Protein AF-A0A0P0RDB1-F1 (afdb_monomer_lite)

Organism: NCBI:txid1323664

Structure (mmCIF, N/CA/C/O backbone):
data_AF-A0A0P0RDB1-F1
#
_entry.id   AF-A0A0P0RDB1-F1
#
loop_
_atom_site.group_PDB
_atom_site.id
_atom_site.type_symbol
_atom_site.label_atom_id
_atom_site.label_alt_id
_atom_site.label_comp_id
_atom_site.label_asym_id
_atom_site.label_entity_id
_atom_site.label_seq_id
_atom_site.pdbx_PDB_ins_code
_atom_site.Cartn_x
_atom_site.Cartn_y
_atom_site.Cartn_z
_atom_site.occupancy
_atom_site.B_iso_or_equiv
_atom_site.auth_seq_id
_atom_site.auth_comp_id
_atom_site.auth_asym_id
_atom_site.auth_atom_id
_atom_site.pdbx_PDB_model_num
ATOM 1 N N . MET A 1 1 ? -30.418 12.100 4.564 1.00 50.94 1 MET A N 1
ATOM 2 C CA . MET A 1 1 ? -29.381 11.128 4.146 1.00 50.94 1 MET A CA 1
ATOM 3 C C . MET A 1 1 ? -28.093 11.911 3.895 1.00 50.94 1 MET A C 1
ATOM 5 O O . MET A 1 1 ? -28.030 12.647 2.919 1.00 50.94 1 MET A O 1
ATOM 9 N N . ASN A 1 2 ? -27.157 11.883 4.853 1.00 52.47 2 ASN A N 1
ATOM 10 C CA . ASN A 1 2 ? -25.992 12.783 4.924 1.00 52.47 2 ASN A CA 1
ATOM 11 C C . ASN A 1 2 ? -25.011 12.594 3.753 1.00 52.47 2 ASN A C 1
ATOM 13 O O . ASN A 1 2 ? -24.801 11.473 3.293 1.00 52.47 2 ASN A O 1
ATOM 17 N N . ALA A 1 3 ? -24.362 13.681 3.317 1.00 59.12 3 ALA A N 1
ATOM 18 C CA . ALA A 1 3 ? -23.328 13.672 2.273 1.00 59.12 3 ALA A CA 1
ATOM 19 C C . ALA A 1 3 ? -22.168 12.703 2.582 1.00 59.12 3 ALA A C 1
ATOM 21 O O . ALA A 1 3 ? -21.625 12.080 1.674 1.00 59.12 3 ALA A O 1
ATOM 22 N N . PHE A 1 4 ? -21.862 12.509 3.868 1.00 56.88 4 PHE A N 1
ATOM 23 C CA . PHE A 1 4 ? -20.885 11.533 4.353 1.00 56.88 4 PHE A CA 1
ATOM 24 C C . PHE A 1 4 ? -21.237 10.092 3.946 1.00 56.88 4 PHE A C 1
ATOM 26 O O . PHE A 1 4 ? -20.426 9.423 3.310 1.00 56.88 4 PHE A O 1
ATOM 33 N N . VAL A 1 5 ? -22.484 9.669 4.190 1.00 61.28 5 VAL A N 1
ATOM 34 C CA . VAL A 1 5 ? -22.992 8.324 3.854 1.00 61.28 5 VAL A CA 1
ATOM 35 C C . VAL A 1 5 ? -22.976 8.083 2.341 1.00 61.28 5 VAL A C 1
ATOM 37 O O . VAL A 1 5 ? -22.659 6.989 1.886 1.00 61.28 5 VAL A O 1
ATOM 40 N N . ARG A 1 6 ? -23.261 9.118 1.537 1.00 63.38 6 ARG A N 1
ATOM 41 C CA . ARG A 1 6 ? -23.146 9.033 0.070 1.00 63.38 6 ARG A CA 1
ATOM 42 C C . ARG A 1 6 ? -21.693 8.864 -0.385 1.00 63.38 6 ARG A C 1
ATOM 44 O O . ARG A 1 6 ? -21.446 8.102 -1.312 1.00 63.38 6 ARG A O 1
ATOM 51 N N . SER A 1 7 ? -20.749 9.538 0.277 1.00 69.44 7 SER A N 1
ATOM 52 C CA . SER A 1 7 ? -19.320 9.435 -0.046 1.00 69.44 7 SER A CA 1
ATOM 53 C C . SER A 1 7 ? -18.716 8.081 0.340 1.00 69.44 7 SER A C 1
ATOM 55 O O . SER A 1 7 ? -17.845 7.575 -0.362 1.00 69.44 7 SER A O 1
ATOM 57 N N . GLU A 1 8 ? -19.182 7.470 1.431 1.00 69.31 8 GLU A N 1
ATOM 58 C CA . GLU A 1 8 ? -18.753 6.123 1.817 1.00 69.31 8 GLU A CA 1
ATOM 59 C C . GLU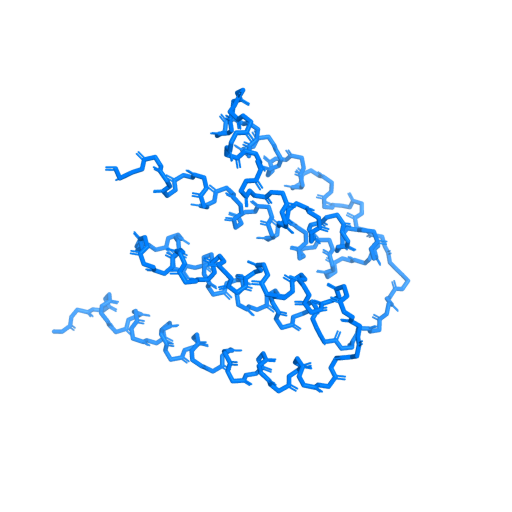 A 1 8 ? -19.333 5.066 0.880 1.00 69.31 8 GLU A C 1
ATOM 61 O O . GLU A 1 8 ? -18.600 4.170 0.469 1.00 69.31 8 GLU A O 1
ATOM 66 N N . GLY A 1 9 ? -20.592 5.226 0.454 1.00 73.38 9 GLY A N 1
ATOM 67 C CA . GLY A 1 9 ? -21.197 4.390 -0.585 1.00 73.38 9 GLY A CA 1
ATOM 68 C C . GLY A 1 9 ? -20.379 4.395 -1.880 1.00 73.38 9 GLY A C 1
ATOM 69 O O . GLY A 1 9 ? -19.954 3.339 -2.335 1.00 73.38 9 GLY A O 1
ATOM 70 N N . SER A 1 10 ? -20.026 5.575 -2.404 1.00 84.69 10 SER A N 1
ATOM 71 C CA . SER A 1 10 ? -19.213 5.664 -3.630 1.00 84.69 10 SER A CA 1
ATOM 72 C C . SER A 1 10 ? -17.812 5.065 -3.477 1.00 84.69 10 SER A C 1
ATOM 74 O O . SER A 1 10 ? -17.261 4.496 -4.416 1.00 84.69 10 SER A O 1
ATOM 76 N N . LYS A 1 11 ? -17.213 5.187 -2.287 1.00 87.31 11 LYS A N 1
ATOM 77 C CA . LYS A 1 11 ? -15.904 4.591 -1.992 1.00 87.31 11 LYS A CA 1
ATOM 78 C C . LYS A 1 11 ? -15.987 3.074 -1.857 1.00 87.31 11 LYS A C 1
ATOM 80 O O . LYS A 1 11 ? -15.029 2.382 -2.201 1.00 87.31 11 LYS A O 1
ATOM 85 N N . ARG A 1 12 ? -17.124 2.554 -1.388 1.00 89.50 12 ARG A N 1
ATOM 86 C CA . ARG A 1 12 ? -17.376 1.118 -1.346 1.00 89.50 12 ARG A CA 1
ATOM 87 C C . ARG A 1 12 ? -17.512 0.542 -2.751 1.00 89.50 12 ARG A C 1
ATOM 89 O O . ARG A 1 12 ? -16.814 -0.422 -3.052 1.00 89.50 12 ARG A O 1
ATOM 96 N N . ASP A 1 13 ? -18.310 1.181 -3.604 1.00 91.25 13 ASP A N 1
ATOM 97 C CA . ASP A 1 13 ? -18.459 0.787 -5.010 1.00 91.25 13 ASP A CA 1
ATOM 98 C C . ASP A 1 13 ? -17.091 0.761 -5.710 1.00 91.25 13 ASP A C 1
ATOM 100 O O . ASP A 1 13 ? -16.726 -0.218 -6.362 1.00 91.25 13 ASP A O 1
ATOM 104 N N . GLN A 1 14 ? -16.267 1.788 -5.470 1.00 93.75 14 GLN A N 1
ATOM 105 C CA . GLN A 1 14 ? -14.898 1.848 -5.978 1.00 93.75 14 GLN A CA 1
ATOM 106 C C . GLN A 1 14 ? -14.026 0.675 -5.490 1.00 93.75 14 GLN A C 1
ATOM 108 O O . GLN A 1 14 ? -13.250 0.118 -6.268 1.00 93.75 14 GLN A O 1
ATOM 113 N N . LEU A 1 15 ? -14.117 0.280 -4.216 1.00 93.19 15 LEU A N 1
ATOM 114 C CA . LEU A 1 15 ? -13.372 -0.876 -3.703 1.00 93.19 15 LEU A CA 1
ATOM 115 C C . LEU A 1 15 ? -13.825 -2.191 -4.337 1.00 93.19 15 LEU A C 1
ATOM 117 O O . LEU A 1 15 ? -12.981 -3.051 -4.608 1.00 93.19 15 LEU A O 1
ATOM 121 N N . ASP A 1 16 ? -15.123 -2.351 -4.580 1.00 94.12 16 ASP A N 1
ATOM 122 C CA . ASP A 1 16 ? -15.665 -3.547 -5.220 1.00 94.12 16 ASP A CA 1
ATOM 123 C C . ASP A 1 16 ? -15.203 -3.633 -6.690 1.00 94.12 16 ASP A C 1
ATOM 125 O O . ASP A 1 16 ? -14.746 -4.691 -7.140 1.00 94.12 16 ASP A O 1
ATOM 129 N N . GLU A 1 17 ? -15.171 -2.510 -7.413 1.00 95.75 17 GLU A N 1
ATOM 130 C CA . GLU A 1 17 ? -14.576 -2.428 -8.754 1.00 95.75 17 GLU A CA 1
ATOM 131 C C . GLU A 1 17 ? -13.081 -2.787 -8.756 1.00 95.75 17 GLU A C 1
ATOM 133 O O . GLU A 1 17 ? -12.623 -3.597 -9.576 1.00 95.75 17 GLU A O 1
ATOM 138 N N . LEU A 1 18 ? -12.310 -2.232 -7.814 1.00 95.56 18 LEU A N 1
ATOM 139 C CA . LEU A 1 18 ? -10.882 -2.523 -7.668 1.00 95.56 18 LEU A CA 1
ATOM 140 C C . LEU A 1 18 ? -10.640 -3.996 -7.307 1.00 95.56 18 LEU A C 1
ATOM 142 O O . LEU A 1 18 ? -9.689 -4.600 -7.806 1.00 95.56 18 LEU A O 1
ATOM 146 N N . ALA A 1 19 ? -11.510 -4.615 -6.504 1.00 95.69 19 ALA A N 1
ATOM 147 C CA . ALA A 1 19 ? -11.426 -6.039 -6.185 1.00 95.69 19 ALA A CA 1
ATOM 148 C C . ALA A 1 19 ? -11.617 -6.916 -7.436 1.00 95.69 19 ALA A C 1
ATOM 150 O O . ALA A 1 19 ? -10.855 -7.865 -7.656 1.00 95.69 19 ALA A O 1
ATOM 151 N N . VAL A 1 20 ? -12.581 -6.574 -8.297 1.00 96.62 20 VAL A N 1
ATOM 152 C CA . VAL A 1 20 ? -12.793 -7.265 -9.579 1.00 96.62 20 VAL A CA 1
ATOM 153 C C . VAL A 1 20 ? -11.595 -7.072 -10.514 1.00 96.62 20 VAL A C 1
ATOM 155 O O . VAL A 1 20 ? -11.144 -8.033 -11.150 1.00 96.62 20 VAL A O 1
ATOM 158 N N . ALA A 1 21 ? -11.053 -5.854 -10.597 1.00 95.50 21 ALA A N 1
ATOM 159 C CA . ALA A 1 21 ? -9.867 -5.559 -11.398 1.00 95.50 21 ALA A CA 1
ATOM 160 C C . ALA A 1 21 ? -8.637 -6.346 -10.910 1.00 95.50 21 ALA A C 1
ATOM 162 O O . ALA A 1 21 ? -7.951 -6.972 -11.724 1.00 95.50 21 ALA A O 1
ATOM 163 N N . TYR A 1 22 ? -8.418 -6.405 -9.593 1.00 95.94 22 TYR A N 1
ATOM 164 C CA . TYR A 1 22 ? -7.360 -7.203 -8.976 1.00 95.94 22 TYR A CA 1
ATOM 165 C C . TYR A 1 22 ? -7.486 -8.681 -9.343 1.00 95.94 22 TYR A C 1
ATOM 167 O O . TYR A 1 22 ? -6.542 -9.258 -9.874 1.00 95.94 22 TYR A O 1
ATOM 175 N N . ALA A 1 23 ? -8.667 -9.284 -9.177 1.00 95.88 23 ALA A N 1
ATOM 176 C CA . ALA A 1 23 ? -8.881 -10.695 -9.504 1.00 95.88 23 ALA A CA 1
ATOM 177 C C . ALA A 1 23 ? -8.630 -11.014 -10.993 1.00 95.88 23 ALA A C 1
ATOM 179 O O . ALA A 1 23 ? -8.215 -12.120 -11.355 1.00 95.88 23 ALA A O 1
ATOM 180 N N . ARG A 1 24 ? -8.877 -10.057 -11.897 1.00 94.81 24 ARG A N 1
ATOM 181 C CA . ARG A 1 24 ? -8.538 -10.197 -13.324 1.00 94.81 24 ARG A CA 1
ATOM 182 C C . ARG A 1 24 ? -7.028 -10.129 -13.558 1.00 94.81 24 ARG A C 1
ATOM 184 O O . ARG A 1 24 ? -6.519 -10.958 -14.310 1.00 94.81 24 ARG A O 1
ATOM 191 N N . ALA A 1 25 ? -6.330 -9.183 -12.930 1.00 93.19 25 ALA A N 1
ATOM 192 C CA . ALA A 1 25 ? -4.881 -9.035 -13.056 1.00 93.19 25 ALA A CA 1
ATOM 193 C C . ALA A 1 25 ? -4.127 -10.218 -12.419 1.00 93.19 25 ALA A C 1
ATOM 195 O O . ALA A 1 25 ? -3.287 -10.836 -13.069 1.00 93.19 25 ALA A O 1
ATOM 196 N N . TYR A 1 26 ? -4.520 -10.622 -11.209 1.00 95.19 26 TYR A N 1
ATOM 197 C CA . TYR A 1 26 ? -3.942 -11.738 -10.457 1.00 95.19 26 TYR A CA 1
ATOM 198 C C . TYR A 1 26 ? -3.942 -13.049 -11.248 1.00 95.19 26 TYR A C 1
ATOM 200 O O . TYR A 1 26 ? -2.925 -13.735 -11.329 1.00 95.19 26 TYR A O 1
ATOM 208 N N . ARG A 1 27 ? -5.065 -13.375 -11.908 1.00 94.88 27 ARG A N 1
ATOM 209 C CA . ARG A 1 27 ? -5.187 -14.587 -12.738 1.00 94.88 27 ARG A CA 1
ATOM 210 C C . ARG A 1 27 ? -4.205 -14.628 -13.911 1.00 94.88 27 ARG A C 1
ATOM 212 O O . ARG A 1 27 ? -3.871 -15.714 -14.369 1.00 94.88 27 ARG A O 1
ATOM 219 N N . ARG A 1 28 ? -3.763 -13.468 -14.404 1.00 93.44 28 ARG A N 1
ATOM 220 C CA . ARG A 1 28 ? -2.813 -13.344 -15.523 1.00 93.44 28 ARG A CA 1
ATOM 221 C C . ARG A 1 28 ? -1.364 -13.225 -15.058 1.00 93.44 28 ARG A C 1
ATOM 223 O O . ARG A 1 28 ? -0.456 -13.504 -15.832 1.00 93.44 28 ARG A O 1
ATOM 230 N N . CYS A 1 29 ? -1.146 -12.802 -13.819 1.00 93.19 29 CYS A N 1
ATOM 231 C CA . CYS A 1 29 ? 0.175 -12.694 -13.221 1.00 93.19 29 CYS A CA 1
ATOM 232 C C . CYS A 1 29 ? 0.728 -14.093 -12.950 1.00 93.19 29 CYS A C 1
ATOM 234 O O . CYS A 1 29 ? 0.095 -14.839 -12.215 1.00 93.19 29 CYS A O 1
ATOM 236 N N . LEU A 1 30 ? 1.871 -14.471 -13.519 1.00 91.81 30 LEU A N 1
ATOM 237 C CA . LEU A 1 30 ? 2.504 -15.773 -13.251 1.00 91.81 30 LEU A CA 1
ATOM 238 C C . LEU A 1 30 ? 3.599 -15.699 -12.184 1.00 91.81 30 LEU A C 1
ATOM 240 O O . LEU A 1 30 ? 4.044 -16.735 -11.707 1.00 91.81 30 LEU A O 1
ATOM 244 N N . ASP A 1 31 ? 4.008 -14.490 -11.804 1.00 90.94 31 ASP A N 1
ATOM 245 C CA . ASP A 1 31 ? 5.045 -14.256 -10.808 1.00 90.94 31 ASP A CA 1
ATOM 246 C C . ASP A 1 31 ? 4.487 -14.479 -9.384 1.00 90.94 31 ASP A C 1
ATOM 248 O O . ASP A 1 31 ? 3.628 -13.714 -8.925 1.00 90.94 31 ASP A O 1
ATOM 252 N N . PRO A 1 32 ? 4.956 -15.510 -8.651 1.00 91.00 32 PRO A N 1
ATOM 253 C CA . PRO A 1 32 ? 4.507 -15.773 -7.287 1.00 91.00 32 PRO A CA 1
ATOM 254 C C . PRO A 1 32 ? 4.879 -14.657 -6.306 1.00 91.00 32 PRO A C 1
ATOM 256 O O . PRO A 1 32 ? 4.162 -14.448 -5.329 1.00 91.00 32 PRO A O 1
ATOM 259 N N . HIS A 1 33 ? 5.983 -13.944 -6.543 1.00 89.50 33 HIS A N 1
ATOM 260 C CA . HIS A 1 33 ? 6.403 -12.828 -5.703 1.00 89.50 33 HIS A CA 1
ATOM 261 C C . HIS A 1 33 ? 5.430 -11.658 -5.849 1.00 89.50 33 HIS A C 1
ATOM 263 O O . HIS A 1 33 ? 4.900 -11.165 -4.856 1.00 89.50 33 HIS A O 1
ATOM 269 N N . ALA A 1 34 ? 5.122 -11.270 -7.088 1.00 90.44 34 ALA A N 1
ATOM 270 C CA . ALA A 1 34 ? 4.119 -10.252 -7.389 1.00 90.44 34 ALA A CA 1
ATOM 271 C C . ALA A 1 34 ? 2.751 -10.562 -6.764 1.00 90.44 34 ALA A C 1
ATOM 273 O O . ALA A 1 34 ? 2.131 -9.682 -6.168 1.00 90.44 34 ALA A O 1
ATOM 274 N N . ARG A 1 35 ? 2.308 -11.823 -6.834 1.00 94.69 35 ARG A N 1
ATOM 275 C CA . ARG A 1 35 ? 1.064 -12.271 -6.191 1.00 94.69 35 ARG A CA 1
ATOM 276 C C . ARG A 1 35 ? 1.087 -12.095 -4.672 1.00 94.69 35 ARG A C 1
ATOM 278 O O . ARG A 1 35 ? 0.139 -11.534 -4.135 1.00 94.69 35 ARG A O 1
ATOM 285 N N . ARG A 1 36 ? 2.173 -12.495 -3.994 1.00 93.69 36 ARG A N 1
ATOM 286 C CA . ARG A 1 36 ? 2.318 -12.295 -2.539 1.00 93.69 36 ARG A CA 1
ATOM 287 C C . ARG A 1 36 ? 2.258 -10.820 -2.145 1.00 93.69 36 ARG A C 1
ATOM 289 O O . ARG A 1 36 ? 1.585 -10.490 -1.175 1.00 93.69 36 ARG A O 1
ATOM 296 N N . MET A 1 37 ? 2.906 -9.940 -2.913 1.00 93.69 37 MET A N 1
ATOM 297 C CA . MET A 1 37 ? 2.836 -8.490 -2.681 1.00 93.69 37 MET A CA 1
ATOM 298 C C . MET A 1 37 ? 1.397 -7.967 -2.805 1.00 93.69 37 MET A C 1
ATOM 300 O O . MET A 1 37 ? 0.929 -7.204 -1.959 1.00 93.69 37 MET A O 1
ATOM 304 N N . GLY A 1 38 ? 0.673 -8.411 -3.837 1.00 94.06 38 GLY A N 1
ATOM 305 C CA . GLY A 1 38 ? -0.736 -8.067 -4.023 1.00 94.06 38 GLY A CA 1
ATOM 306 C C . GLY A 1 38 ? -1.616 -8.545 -2.873 1.00 94.06 38 GLY A C 1
ATOM 307 O O . GLY A 1 38 ? -2.458 -7.789 -2.388 1.00 94.06 38 GLY A O 1
ATOM 308 N N . ASP A 1 39 ? -1.384 -9.766 -2.394 1.00 95.00 39 ASP A N 1
ATOM 309 C CA . ASP A 1 39 ? -2.142 -10.357 -1.294 1.00 95.00 39 ASP A CA 1
ATOM 310 C C . ASP A 1 39 ? -1.866 -9.641 0.043 1.00 95.00 39 ASP A C 1
ATOM 312 O O . ASP A 1 39 ? -2.807 -9.380 0.796 1.00 95.00 39 ASP A O 1
ATOM 316 N N . ALA A 1 40 ? -0.622 -9.217 0.303 1.00 94.50 40 ALA A N 1
ATOM 317 C CA . ALA A 1 40 ? -0.278 -8.394 1.468 1.00 94.50 40 ALA A CA 1
ATOM 318 C C . ALA A 1 40 ? -1.051 -7.061 1.474 1.00 94.50 40 ALA A C 1
ATOM 320 O O . ALA A 1 40 ? -1.698 -6.707 2.463 1.00 94.50 40 ALA A O 1
ATOM 321 N N . LEU A 1 41 ? -1.077 -6.361 0.334 1.00 96.06 41 LEU A N 1
ATOM 322 C CA . LEU A 1 41 ? -1.840 -5.120 0.179 1.00 96.06 41 LEU A CA 1
ATOM 323 C C . LEU A 1 41 ? -3.351 -5.349 0.313 1.00 96.06 41 LEU A C 1
ATOM 325 O O . LEU A 1 41 ? -4.045 -4.537 0.920 1.00 96.06 41 LEU A O 1
ATOM 329 N N . ARG A 1 42 ? -3.879 -6.472 -0.187 1.00 94.88 42 ARG A N 1
ATOM 330 C CA . ARG A 1 42 ? -5.291 -6.850 0.003 1.00 94.88 42 ARG A CA 1
ATOM 331 C C . ARG A 1 42 ? -5.645 -7.096 1.470 1.00 94.88 42 ARG A C 1
ATOM 333 O O . ARG A 1 42 ? -6.761 -6.757 1.864 1.00 94.88 42 ARG A O 1
ATOM 340 N N . GLY A 1 43 ? -4.721 -7.634 2.265 1.00 92.50 43 GLY A N 1
ATOM 341 C CA . GLY A 1 43 ? -4.880 -7.737 3.717 1.00 92.50 43 GLY A CA 1
ATOM 342 C C . GLY A 1 43 ? -5.081 -6.363 4.366 1.00 92.50 43 GLY A C 1
ATOM 343 O O . GLY A 1 43 ? -6.040 -6.165 5.114 1.00 92.50 43 GLY A O 1
ATOM 344 N N . ALA A 1 44 ? -4.251 -5.386 3.985 1.00 93.31 44 ALA A N 1
ATOM 345 C CA . ALA A 1 44 ? -4.350 -4.008 4.471 1.00 93.31 44 ALA A CA 1
ATOM 346 C C . ALA A 1 44 ? -5.687 -3.333 4.109 1.00 93.31 44 ALA A C 1
ATOM 348 O O . ALA A 1 44 ? -6.266 -2.633 4.939 1.00 93.31 44 ALA A O 1
ATOM 349 N N . VAL A 1 45 ? -6.215 -3.575 2.898 1.00 94.25 45 VAL A N 1
ATOM 350 C CA . VAL A 1 45 ? -7.500 -3.011 2.429 1.00 94.25 45 VAL A CA 1
ATOM 351 C C . VAL A 1 45 ? -8.630 -3.296 3.417 1.00 94.25 45 VAL A C 1
ATOM 353 O O . VAL A 1 45 ? -9.346 -2.372 3.811 1.00 94.25 45 VAL A O 1
ATOM 356 N N . ALA A 1 46 ? -8.804 -4.566 3.793 1.00 89.12 46 ALA A N 1
ATOM 357 C CA . ALA A 1 46 ? -9.908 -4.991 4.650 1.00 89.12 46 ALA A CA 1
ATOM 358 C C . ALA A 1 46 ? -9.766 -4.429 6.068 1.00 89.12 46 ALA A C 1
ATOM 360 O O . ALA A 1 46 ? -10.745 -3.950 6.638 1.00 89.12 46 ALA A O 1
ATOM 361 N N . TYR A 1 47 ? -8.545 -4.443 6.605 1.00 90.94 47 TYR A N 1
ATOM 362 C CA . TYR A 1 47 ? -8.260 -3.913 7.933 1.00 90.94 47 TYR A CA 1
ATOM 363 C C . TYR A 1 47 ? -8.584 -2.416 8.021 1.00 90.94 47 TYR A C 1
ATOM 365 O O . TYR A 1 47 ? -9.385 -1.999 8.856 1.00 90.94 47 TYR A O 1
ATOM 373 N N . LEU A 1 48 ? -8.035 -1.616 7.103 1.00 93.19 48 LEU A N 1
ATOM 374 C CA . LEU A 1 48 ? -8.222 -0.163 7.083 1.00 93.19 48 LEU A CA 1
ATOM 375 C C . LEU A 1 48 ? -9.674 0.244 6.818 1.00 93.19 48 LEU A C 1
ATOM 377 O O . LEU A 1 48 ? -10.150 1.235 7.366 1.00 93.19 48 LEU A O 1
ATOM 381 N N . TRP A 1 49 ? -10.397 -0.522 5.998 1.00 92.12 49 TRP A N 1
ATOM 382 C CA . TRP A 1 49 ? -11.823 -0.285 5.793 1.00 92.12 49 TRP A CA 1
ATOM 383 C C . TRP A 1 49 ? -12.611 -0.460 7.095 1.00 92.12 49 TRP A C 1
ATOM 385 O O . TRP A 1 49 ? -13.417 0.398 7.446 1.00 92.12 49 TRP A O 1
ATOM 395 N N . ASN A 1 50 ? -12.348 -1.548 7.823 1.00 90.56 50 ASN A N 1
ATOM 396 C CA . ASN A 1 50 ? -13.048 -1.864 9.067 1.00 90.56 50 ASN A CA 1
ATOM 397 C C . ASN A 1 50 ? -12.677 -0.915 10.212 1.00 90.56 50 ASN A C 1
ATOM 399 O O . ASN A 1 50 ?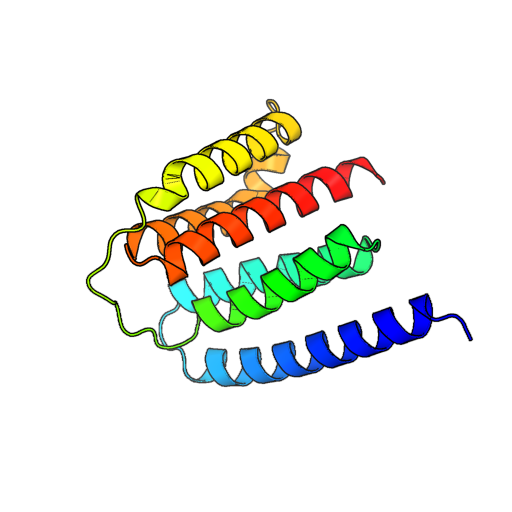 -13.540 -0.600 11.027 1.00 90.56 50 ASN A O 1
ATOM 403 N N . ALA A 1 51 ? -11.431 -0.432 10.252 1.00 88.62 51 ALA A N 1
ATOM 404 C CA . ALA A 1 51 ? -11.006 0.600 11.197 1.00 88.62 51 ALA A CA 1
ATOM 405 C C . ALA A 1 51 ? -11.785 1.918 11.012 1.00 88.62 51 ALA A C 1
ATOM 407 O O . ALA A 1 51 ? -11.945 2.684 11.960 1.00 88.62 51 ALA A O 1
ATOM 408 N N . GLY A 1 52 ? -12.300 2.178 9.804 1.00 85.25 52 GLY A N 1
ATOM 409 C CA . GLY A 1 52 ? -13.139 3.336 9.510 1.00 85.25 52 GLY A CA 1
ATOM 410 C C . GLY A 1 52 ? -12.400 4.676 9.601 1.00 85.25 52 GLY A C 1
ATOM 411 O O . GLY A 1 52 ? -11.206 4.754 9.879 1.00 85.25 52 GLY A O 1
ATOM 412 N N . GLY A 1 53 ? -13.112 5.769 9.323 1.00 87.81 53 GLY A N 1
ATOM 413 C CA . GLY A 1 53 ? -12.537 7.116 9.301 1.00 87.81 53 GLY A CA 1
ATOM 414 C C . GLY A 1 53 ? -11.922 7.503 7.950 1.00 87.81 53 GLY A C 1
ATOM 415 O O . GLY A 1 53 ? -11.432 6.680 7.179 1.00 87.81 53 GLY A O 1
ATOM 416 N N . GLY A 1 54 ? -11.959 8.803 7.636 1.00 88.06 54 GLY A N 1
ATOM 417 C CA . GLY A 1 54 ? -11.647 9.306 6.292 1.00 88.06 54 GLY A CA 1
ATOM 418 C C . GLY A 1 54 ? -10.239 8.965 5.785 1.00 88.06 54 GLY A C 1
ATOM 419 O O . GLY A 1 54 ? -10.084 8.658 4.599 1.00 88.06 54 GLY A O 1
ATOM 420 N N . LYS A 1 55 ? -9.230 8.991 6.670 1.00 89.75 55 LYS A N 1
ATOM 421 C CA . LYS A 1 55 ? -7.842 8.628 6.338 1.00 89.75 55 LYS A CA 1
ATOM 422 C C . LYS A 1 55 ? -7.712 7.135 6.023 1.00 89.75 55 LYS A C 1
ATOM 424 O O . LYS A 1 55 ? -7.283 6.804 4.921 1.00 89.75 55 LYS A O 1
ATOM 429 N N . ASN A 1 56 ? -8.189 6.257 6.907 1.00 91.06 56 ASN A N 1
ATOM 430 C CA . ASN A 1 56 ? -8.102 4.804 6.723 1.00 91.06 56 ASN A CA 1
ATOM 431 C C . ASN A 1 56 ? -8.889 4.332 5.499 1.00 91.06 56 ASN A C 1
ATOM 433 O O . ASN A 1 56 ? -8.386 3.541 4.708 1.00 91.06 56 ASN A O 1
ATOM 437 N N . VAL A 1 57 ? -10.081 4.886 5.259 1.00 91.06 57 VAL A N 1
ATOM 438 C CA . VAL A 1 57 ? -10.857 4.585 4.047 1.00 91.06 57 VAL A CA 1
ATOM 439 C C . VAL A 1 57 ? -10.088 4.987 2.779 1.00 91.06 57 VAL A C 1
ATOM 441 O O . VAL A 1 57 ? -10.097 4.262 1.784 1.00 91.06 57 VAL A O 1
ATOM 444 N N . SER A 1 58 ? -9.390 6.125 2.796 1.00 91.81 58 SER A N 1
ATOM 445 C CA . SER A 1 58 ? -8.589 6.568 1.645 1.00 91.81 58 SER A CA 1
ATOM 446 C C . SER A 1 58 ? -7.339 5.700 1.453 1.00 91.81 58 SER A C 1
ATOM 448 O O . SER A 1 58 ? -7.014 5.341 0.321 1.00 91.81 58 SER A O 1
ATOM 450 N N . ALA A 1 59 ? -6.681 5.308 2.546 1.00 93.31 59 ALA A N 1
ATOM 451 C CA . ALA A 1 59 ? -5.562 4.370 2.539 1.00 93.31 59 ALA A CA 1
ATOM 452 C C . ALA A 1 59 ? -5.991 2.972 2.056 1.00 93.31 59 ALA A C 1
ATOM 454 O O . ALA A 1 59 ? -5.280 2.352 1.271 1.00 93.31 59 ALA A O 1
ATOM 455 N N . SER A 1 60 ? -7.195 2.516 2.412 1.00 94.62 60 SER A N 1
ATOM 456 C CA . SER A 1 60 ? -7.791 1.267 1.919 1.00 94.62 60 SER A CA 1
ATOM 457 C C . SER A 1 60 ? -7.953 1.279 0.392 1.00 94.62 60 SER A C 1
ATOM 459 O O . SER A 1 60 ? -7.535 0.342 -0.289 1.00 94.62 60 SER A O 1
ATOM 461 N N . ILE A 1 61 ? -8.464 2.374 -0.186 1.00 95.31 61 ILE A N 1
ATOM 462 C CA . ILE A 1 61 ? -8.564 2.522 -1.650 1.00 95.31 61 ILE A CA 1
ATOM 463 C C . ILE A 1 61 ? -7.176 2.519 -2.302 1.00 95.31 61 ILE A C 1
ATOM 465 O O . ILE A 1 61 ? -6.973 1.829 -3.305 1.00 95.31 61 ILE A O 1
ATOM 469 N N . ARG A 1 62 ? -6.208 3.249 -1.731 1.00 94.69 62 ARG A N 1
ATOM 470 C CA . ARG A 1 62 ? -4.824 3.272 -2.234 1.00 94.69 62 ARG A CA 1
ATOM 471 C C . ARG A 1 62 ? -4.195 1.881 -2.194 1.00 94.69 62 ARG A C 1
ATOM 473 O O . ARG A 1 62 ? -3.655 1.441 -3.205 1.00 94.69 62 ARG A O 1
ATOM 480 N N . ALA A 1 63 ? -4.337 1.150 -1.090 1.00 95.88 63 ALA A N 1
ATOM 481 C CA . ALA A 1 63 ? -3.859 -0.224 -0.962 1.00 95.88 63 ALA A CA 1
ATOM 482 C C . ALA A 1 63 ? -4.473 -1.140 -2.036 1.00 95.88 63 ALA A C 1
ATOM 484 O O . ALA A 1 63 ? -3.763 -1.938 -2.648 1.00 95.88 63 ALA A O 1
ATOM 485 N N . ALA A 1 64 ? -5.763 -0.979 -2.354 1.00 96.19 64 ALA A N 1
ATOM 486 C CA . ALA A 1 64 ? -6.417 -1.747 -3.414 1.00 96.19 64 ALA A CA 1
ATOM 487 C C . ALA A 1 64 ? -5.861 -1.420 -4.815 1.00 96.19 64 ALA A C 1
ATOM 489 O O . ALA A 1 64 ? -5.660 -2.325 -5.627 1.00 96.19 64 ALA A O 1
ATOM 490 N N . GLN A 1 65 ? -5.563 -0.149 -5.098 1.00 95.25 65 GLN A N 1
ATOM 491 C CA . GLN A 1 65 ? -4.922 0.268 -6.352 1.00 95.25 65 GLN A CA 1
ATOM 492 C C . GLN A 1 65 ? -3.488 -0.269 -6.469 1.00 95.25 65 GLN A C 1
ATOM 494 O O . GLN A 1 65 ? -3.097 -0.785 -7.520 1.00 95.25 65 GLN A O 1
ATOM 499 N N . LEU A 1 66 ? -2.718 -0.197 -5.382 1.00 95.00 66 LEU A N 1
ATOM 500 C CA . LEU A 1 66 ? -1.356 -0.725 -5.300 1.00 95.00 66 LEU A CA 1
ATOM 501 C C . LEU A 1 66 ? -1.340 -2.251 -5.457 1.00 95.00 66 LEU A C 1
ATOM 503 O O . LEU A 1 66 ? -0.457 -2.788 -6.128 1.00 95.00 66 LEU A O 1
ATOM 507 N N . ALA A 1 67 ? -2.346 -2.953 -4.920 1.00 95.38 67 ALA A N 1
ATOM 508 C CA . ALA A 1 67 ? -2.472 -4.398 -5.080 1.00 95.38 67 ALA A CA 1
ATOM 509 C C . ALA A 1 67 ? -2.594 -4.765 -6.562 1.00 95.38 67 ALA A C 1
ATOM 511 O O . ALA A 1 67 ? -1.893 -5.656 -7.036 1.00 95.38 67 ALA A O 1
ATOM 512 N N . ILE A 1 68 ? -3.404 -4.030 -7.333 1.00 94.56 68 ILE A N 1
ATOM 513 C CA . ILE A 1 68 ? -3.494 -4.209 -8.790 1.00 94.56 68 ILE A CA 1
ATOM 514 C C . ILE A 1 68 ? -2.144 -3.928 -9.452 1.00 94.56 68 ILE A C 1
ATOM 516 O O . ILE A 1 68 ? -1.715 -4.709 -10.302 1.00 94.56 68 ILE A O 1
ATOM 520 N N . LEU A 1 69 ? -1.468 -2.839 -9.071 1.00 91.00 69 LEU A N 1
ATOM 521 C CA . LEU A 1 69 ? -0.169 -2.471 -9.636 1.00 91.00 69 LEU A CA 1
ATOM 522 C C . LEU A 1 69 ? 0.885 -3.567 -9.422 1.00 91.00 69 LEU A C 1
ATOM 524 O O . LEU A 1 69 ? 1.654 -3.846 -10.339 1.00 91.00 69 LEU A O 1
ATOM 528 N N . SER A 1 70 ? 0.891 -4.208 -8.251 1.00 91.25 70 SER A N 1
ATOM 529 C CA . SER A 1 70 ? 1.866 -5.248 -7.905 1.00 91.25 70 SER A CA 1
ATOM 530 C C . SER A 1 70 ? 1.795 -6.472 -8.828 1.00 91.25 70 SER A C 1
ATOM 532 O O . SER A 1 70 ? 2.836 -7.002 -9.207 1.00 91.25 70 SER A O 1
ATOM 534 N N . VAL A 1 71 ? 0.586 -6.865 -9.253 1.00 92.44 71 VAL A N 1
ATOM 535 C CA . VAL A 1 71 ? 0.329 -8.044 -10.104 1.00 92.44 71 VAL A CA 1
ATOM 536 C C . VAL A 1 71 ? 0.112 -7.701 -11.577 1.00 92.44 71 VAL A C 1
ATOM 538 O O . VAL A 1 71 ? -0.083 -8.591 -12.406 1.00 92.44 71 VAL A O 1
ATOM 541 N N . SER A 1 72 ? 0.111 -6.417 -11.925 1.00 87.88 72 SER A N 1
ATOM 542 C CA . SER A 1 72 ? -0.030 -5.985 -13.311 1.00 87.88 72 SER A CA 1
ATOM 543 C C . SER A 1 72 ? 1.306 -6.099 -14.043 1.00 87.88 72 SER A C 1
ATOM 545 O O . SER A 1 72 ? 2.348 -5.808 -13.458 1.00 87.88 72 SER A O 1
ATOM 547 N N . PRO A 1 73 ? 1.310 -6.475 -15.333 1.00 71.69 73 PRO A N 1
ATOM 548 C CA . PRO A 1 73 ? 2.517 -6.393 -16.141 1.00 71.69 73 PRO A CA 1
ATOM 549 C C . PRO A 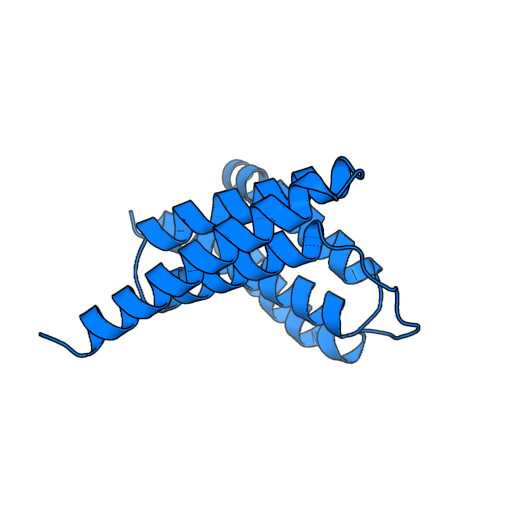1 73 ? 2.951 -4.928 -16.224 1.00 71.69 73 PRO A C 1
ATOM 551 O O . PRO A 1 73 ? 2.174 -4.074 -16.658 1.00 71.69 73 PRO A O 1
ATOM 554 N N . VAL A 1 74 ? 4.176 -4.632 -15.787 1.00 68.62 74 VAL A N 1
ATOM 555 C CA . VAL A 1 74 ? 4.709 -3.270 -15.829 1.00 68.62 74 VAL A CA 1
ATOM 556 C C . VAL A 1 74 ? 5.843 -3.185 -16.830 1.00 68.62 74 VAL A C 1
ATOM 558 O O . VAL A 1 74 ? 6.780 -3.978 -16.799 1.00 68.62 74 VAL A O 1
ATOM 561 N N . LYS A 1 75 ? 5.750 -2.202 -17.725 1.00 65.38 75 LYS A N 1
ATOM 562 C CA . LYS A 1 75 ? 6.880 -1.782 -18.542 1.00 65.38 75 LYS A CA 1
ATOM 563 C C . LYS A 1 75 ? 7.801 -0.963 -17.642 1.00 65.38 75 LYS A C 1
ATOM 565 O O . LYS A 1 75 ? 7.384 0.090 -17.164 1.00 65.38 75 LYS A O 1
ATOM 570 N N . LEU A 1 76 ? 9.005 -1.470 -17.393 1.00 59.94 76 LEU A N 1
ATOM 571 C CA . LEU A 1 76 ? 10.039 -0.703 -16.707 1.00 59.94 76 LEU A CA 1
ATOM 572 C C . LEU A 1 76 ? 10.367 0.514 -17.573 1.00 59.94 76 LEU A C 1
ATOM 574 O O . LEU A 1 76 ? 10.545 0.382 -18.787 1.00 59.94 76 LEU A O 1
ATOM 578 N N . SER A 1 77 ? 10.329 1.691 -16.962 1.00 63.12 77 SER A N 1
ATOM 579 C CA . SER A 1 77 ? 10.723 2.934 -17.618 1.00 63.12 77 SER A CA 1
ATOM 580 C C . SER A 1 77 ? 12.140 3.281 -17.182 1.00 63.12 77 SER A C 1
ATOM 582 O O . SER A 1 77 ? 12.483 3.085 -16.019 1.00 63.12 77 SER A O 1
ATOM 584 N N . ASP A 1 78 ? 12.940 3.821 -18.096 1.00 61.03 78 ASP A N 1
ATOM 585 C CA . ASP A 1 78 ? 14.290 4.298 -17.795 1.00 61.03 78 ASP A CA 1
ATOM 586 C C . ASP A 1 78 ? 14.176 5.669 -17.106 1.00 61.03 78 ASP A C 1
ATOM 588 O O . ASP A 1 78 ? 14.191 6.716 -17.750 1.00 61.03 78 ASP A O 1
ATOM 592 N N . GLY A 1 79 ? 13.945 5.667 -15.795 1.00 70.12 79 GLY A N 1
ATOM 593 C CA . GLY A 1 79 ? 13.808 6.874 -14.979 1.00 70.12 79 GLY A CA 1
ATOM 594 C C . GLY A 1 79 ? 14.385 6.669 -13.583 1.00 70.12 79 GLY A C 1
ATOM 595 O O . GLY A 1 79 ? 14.643 5.534 -13.186 1.00 70.12 79 GLY A O 1
ATOM 596 N N . THR A 1 80 ? 14.596 7.771 -12.858 1.00 76.31 80 THR A N 1
ATOM 597 C CA . THR A 1 80 ? 15.055 7.760 -11.463 1.00 76.31 80 THR A CA 1
ATOM 598 C C . THR A 1 80 ? 14.048 8.482 -10.573 1.00 76.31 80 THR A C 1
ATOM 600 O O . THR A 1 80 ? 13.528 9.536 -10.923 1.00 76.31 80 THR A O 1
ATOM 603 N N . ASN A 1 81 ? 13.797 7.937 -9.387 1.00 81.00 81 ASN A N 1
ATOM 604 C CA . ASN A 1 81 ? 12.849 8.464 -8.407 1.00 81.00 81 ASN A CA 1
ATOM 605 C C . ASN A 1 81 ? 13.519 9.349 -7.337 1.00 81.00 81 ASN A C 1
ATOM 607 O O . ASN A 1 81 ? 12.953 9.562 -6.267 1.00 81.00 81 ASN A O 1
ATOM 611 N N . GLU A 1 82 ? 14.708 9.891 -7.618 1.00 83.81 82 GLU A N 1
ATOM 612 C CA . GLU A 1 82 ? 15.541 10.625 -6.648 1.00 83.81 82 GLU A CA 1
ATOM 613 C C . GLU A 1 82 ? 14.815 11.808 -5.990 1.00 83.81 82 GLU A C 1
ATOM 615 O O . GLU A 1 82 ? 14.986 12.074 -4.801 1.00 83.81 82 GLU A O 1
ATOM 620 N N . HIS A 1 83 ? 13.940 12.494 -6.729 1.00 85.50 83 HIS A N 1
ATOM 621 C CA . HIS A 1 83 ? 13.159 13.614 -6.195 1.00 85.50 83 HIS A CA 1
ATOM 622 C C . HIS A 1 83 ? 12.127 13.195 -5.127 1.00 85.50 83 HIS A C 1
ATOM 624 O O . HIS A 1 83 ? 11.584 14.051 -4.431 1.00 85.50 83 HIS A O 1
ATOM 630 N N . LEU A 1 84 ? 11.854 11.894 -4.979 1.00 88.88 84 LEU A N 1
ATOM 631 C CA . LEU A 1 84 ? 10.946 11.334 -3.974 1.00 88.88 84 LEU A CA 1
ATOM 632 C C . LEU A 1 84 ? 11.672 10.880 -2.700 1.00 88.88 84 LEU A C 1
ATOM 634 O O . LEU A 1 84 ? 11.009 10.445 -1.760 1.00 88.88 84 LEU A O 1
ATOM 638 N N . CYS A 1 85 ? 13.004 11.002 -2.630 1.00 88.69 85 CYS A N 1
ATOM 639 C CA . CYS A 1 85 ? 13.783 10.599 -1.456 1.00 88.69 85 CYS A CA 1
ATOM 640 C C . CYS A 1 85 ? 13.301 11.281 -0.168 1.00 88.69 85 CYS A C 1
ATOM 642 O O . CYS A 1 85 ? 13.148 10.606 0.843 1.00 88.69 85 CYS A O 1
ATOM 644 N N . VAL A 1 86 ? 12.995 12.585 -0.212 1.00 91.38 86 VAL A N 1
ATOM 645 C CA . VAL A 1 86 ? 12.492 13.329 0.960 1.00 91.38 86 VAL A CA 1
ATOM 646 C C . VAL A 1 86 ? 11.144 12.776 1.423 1.00 91.38 86 VAL A C 1
ATOM 648 O O . VAL A 1 86 ? 11.003 12.410 2.581 1.00 91.38 86 VAL A O 1
ATOM 651 N N . ALA A 1 87 ? 10.187 12.612 0.505 1.00 87.94 87 ALA A N 1
ATOM 652 C CA . ALA A 1 87 ? 8.869 12.070 0.837 1.00 87.94 87 ALA A CA 1
ATOM 653 C C . ALA A 1 87 ? 8.953 10.647 1.420 1.00 87.94 87 ALA A C 1
ATOM 655 O O . ALA A 1 87 ? 8.216 10.303 2.341 1.00 87.94 87 ALA A O 1
ATOM 656 N N . ARG A 1 88 ? 9.879 9.822 0.913 1.00 91.31 88 ARG A N 1
ATOM 657 C CA . ARG A 1 88 ? 10.156 8.498 1.480 1.00 91.31 88 ARG A CA 1
ATOM 658 C C . ARG A 1 88 ? 10.746 8.591 2.887 1.00 91.31 88 ARG A C 1
ATOM 660 O O . ARG A 1 88 ? 10.327 7.835 3.758 1.00 91.31 88 ARG A O 1
ATOM 667 N N . MET A 1 89 ? 11.714 9.482 3.107 1.00 91.25 89 MET A N 1
ATOM 668 C CA . MET A 1 89 ? 12.330 9.683 4.423 1.00 91.25 89 MET A CA 1
ATOM 669 C C . MET A 1 89 ? 11.303 10.132 5.463 1.00 91.25 89 MET A C 1
ATOM 671 O O . MET A 1 89 ? 11.290 9.576 6.558 1.00 91.25 89 MET A O 1
ATOM 675 N N . ASP A 1 90 ? 10.420 11.066 5.108 1.00 92.00 90 ASP A N 1
ATOM 676 C CA . ASP A 1 90 ? 9.359 11.548 5.997 1.00 92.00 90 ASP A CA 1
ATOM 677 C C . ASP A 1 90 ? 8.404 10.410 6.393 1.00 92.00 90 ASP A C 1
ATOM 679 O O . ASP A 1 90 ? 8.136 10.207 7.578 1.00 92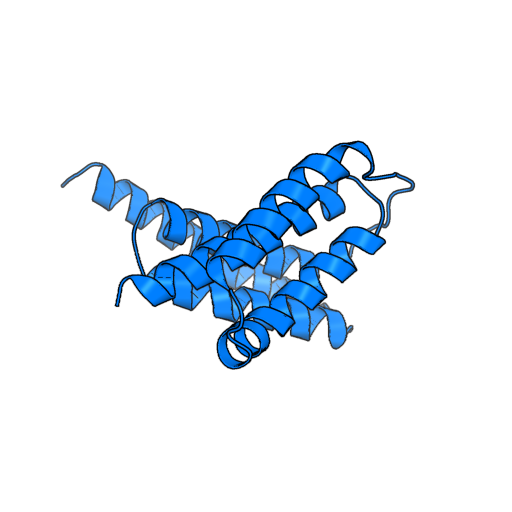.00 90 ASP A O 1
ATOM 683 N N . ALA A 1 91 ? 7.956 9.608 5.418 1.00 88.44 91 ALA A N 1
ATOM 684 C CA . ALA A 1 91 ? 7.077 8.465 5.673 1.00 88.44 91 ALA A CA 1
ATOM 685 C C . ALA A 1 91 ? 7.756 7.381 6.533 1.00 88.44 91 ALA A C 1
ATOM 687 O O . ALA A 1 91 ? 7.156 6.866 7.476 1.00 88.44 91 ALA A O 1
ATOM 688 N N . ASN A 1 92 ? 9.030 7.074 6.265 1.00 89.94 92 ASN A N 1
ATOM 689 C CA . ASN A 1 92 ? 9.819 6.158 7.095 1.00 89.94 92 ASN A CA 1
ATOM 690 C C . ASN A 1 92 ? 9.980 6.678 8.531 1.00 89.94 92 ASN A C 1
ATOM 692 O O . ASN A 1 92 ? 9.910 5.894 9.476 1.00 89.94 92 ASN A O 1
ATOM 696 N N . GLY A 1 93 ? 10.174 7.990 8.704 1.00 88.56 93 GLY A N 1
ATOM 697 C CA . GLY A 1 93 ? 10.235 8.628 10.017 1.00 88.56 93 GLY A CA 1
ATOM 698 C C . GLY A 1 93 ? 8.932 8.471 10.803 1.00 88.56 93 GLY A C 1
ATOM 699 O O . GLY A 1 93 ? 8.973 8.114 11.979 1.00 88.56 93 GLY A O 1
ATOM 700 N N . ALA A 1 94 ? 7.782 8.664 10.148 1.00 88.38 94 ALA A N 1
ATOM 701 C CA . ALA A 1 94 ? 6.467 8.469 10.760 1.00 88.38 94 ALA A CA 1
ATOM 702 C C . ALA A 1 94 ? 6.228 7.004 11.168 1.00 88.38 94 ALA A C 1
ATOM 704 O O . ALA A 1 94 ? 5.820 6.734 12.294 1.00 88.38 94 ALA A O 1
ATOM 705 N N . ILE A 1 95 ? 6.562 6.046 10.296 1.00 89.38 95 ILE A N 1
ATOM 706 C CA . ILE A 1 95 ? 6.481 4.610 10.612 1.00 89.38 95 ILE A CA 1
ATOM 707 C C . ILE A 1 95 ? 7.373 4.258 11.808 1.00 89.38 95 ILE A C 1
ATOM 709 O O . ILE A 1 95 ? 6.921 3.575 12.725 1.00 89.38 95 ILE A O 1
ATOM 713 N N . GLY A 1 96 ? 8.625 4.727 11.814 1.00 87.81 96 GLY A N 1
ATOM 714 C CA . GLY A 1 96 ? 9.564 4.475 12.908 1.00 87.81 96 GLY A CA 1
ATOM 715 C C . GLY A 1 96 ? 9.071 5.032 14.244 1.00 87.81 96 GLY A C 1
ATOM 716 O O . GLY A 1 96 ? 9.194 4.364 15.268 1.00 87.81 96 GLY A O 1
ATOM 717 N N . PHE A 1 97 ? 8.456 6.218 14.229 1.00 87.81 97 PHE A N 1
ATOM 718 C CA . PHE A 1 97 ? 7.827 6.806 15.410 1.00 87.81 97 PHE A CA 1
ATOM 719 C C . PHE A 1 97 ? 6.678 5.938 15.952 1.00 87.81 97 PHE A C 1
ATOM 721 O O . PHE A 1 97 ? 6.622 5.689 17.154 1.00 87.81 97 PHE A O 1
ATOM 728 N N . GLU A 1 98 ? 5.796 5.446 15.079 1.00 87.06 98 GLU A N 1
ATOM 729 C CA . GLU A 1 98 ? 4.634 4.633 15.475 1.00 87.06 98 GLU A CA 1
ATOM 730 C C . GLU A 1 98 ? 4.997 3.202 15.911 1.00 87.06 98 GLU A C 1
ATOM 732 O O . GLU A 1 98 ? 4.287 2.601 16.725 1.00 87.06 98 GLU A O 1
ATOM 737 N N . LEU A 1 99 ? 6.084 2.637 15.375 1.00 87.44 99 LEU A N 1
ATOM 738 C CA . LEU A 1 99 ? 6.591 1.315 15.758 1.00 87.44 99 LEU A CA 1
ATOM 739 C C . LEU A 1 99 ? 7.270 1.316 17.130 1.00 87.44 99 LEU A C 1
ATOM 741 O O . LEU A 1 99 ? 7.049 0.390 17.912 1.00 87.44 99 LEU A O 1
ATOM 745 N N . GLY A 1 100 ? 8.116 2.314 17.408 1.00 86.31 100 GLY A N 1
ATOM 746 C CA . GLY A 1 100 ? 9.041 2.256 18.540 1.00 86.31 100 GLY A CA 1
ATOM 747 C C . GLY A 1 100 ? 9.908 0.988 18.496 1.00 86.31 100 GLY A C 1
ATOM 748 O O . GLY A 1 100 ? 10.395 0.608 17.433 1.00 86.31 100 GLY A O 1
ATOM 749 N N . ASP A 1 101 ? 10.047 0.314 19.640 1.00 86.25 101 ASP A N 1
ATOM 750 C CA . ASP A 1 101 ? 10.818 -0.933 19.792 1.00 86.25 101 ASP A CA 1
ATOM 751 C C . ASP A 1 101 ? 9.929 -2.207 19.752 1.00 86.25 101 ASP A C 1
ATOM 753 O O . ASP A 1 101 ? 10.277 -3.239 20.328 1.00 86.25 101 ASP A O 1
ATOM 757 N N . ASP A 1 102 ? 8.743 -2.154 19.127 1.00 87.94 102 ASP A N 1
ATOM 758 C CA . ASP A 1 102 ? 7.795 -3.283 19.087 1.00 87.94 102 ASP A CA 1
ATOM 759 C C . ASP A 1 102 ? 8.048 -4.240 17.902 1.00 87.94 102 ASP A C 1
ATOM 761 O O . ASP A 1 102 ? 7.516 -4.082 16.795 1.00 87.94 102 ASP A O 1
ATOM 765 N N . ASP A 1 103 ? 8.812 -5.302 18.170 1.00 84.81 103 ASP A N 1
ATOM 766 C CA . ASP A 1 103 ? 9.130 -6.367 17.208 1.00 84.81 103 ASP A CA 1
ATOM 767 C C . ASP A 1 103 ? 7.889 -7.079 16.638 1.00 84.81 103 ASP A C 1
ATOM 769 O O . ASP A 1 103 ? 7.884 -7.515 15.479 1.00 84.81 103 ASP A O 1
ATOM 773 N N . ALA A 1 104 ? 6.817 -7.215 17.426 1.00 84.81 104 ALA A N 1
ATOM 774 C CA . ALA A 1 104 ? 5.607 -7.896 16.978 1.00 84.81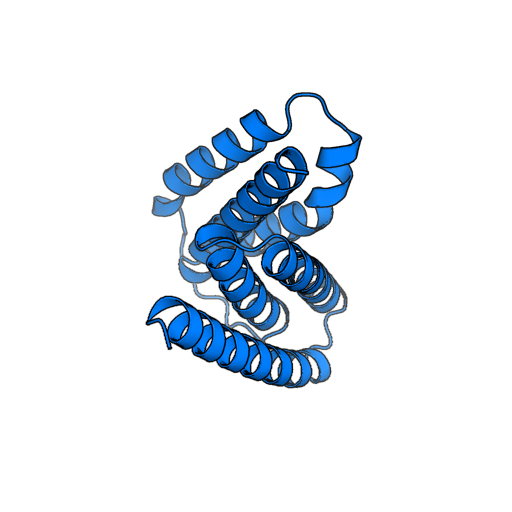 104 ALA A CA 1
ATOM 775 C C . ALA A 1 104 ? 4.840 -7.036 15.965 1.00 84.81 104 ALA A C 1
ATOM 777 O O . ALA A 1 104 ? 4.337 -7.560 14.965 1.00 84.81 104 ALA A O 1
ATOM 778 N N . ARG A 1 105 ? 4.781 -5.717 16.179 1.00 83.75 105 ARG A N 1
ATOM 779 C CA . ARG A 1 105 ? 4.204 -4.774 15.206 1.00 83.75 105 ARG A CA 1
ATOM 780 C C . ARG A 1 105 ? 5.066 -4.662 13.956 1.00 83.75 105 ARG A C 1
ATOM 782 O O . ARG A 1 105 ? 4.517 -4.708 12.853 1.00 83.75 105 ARG A O 1
ATOM 789 N N . ALA A 1 106 ? 6.391 -4.645 14.100 1.00 85.19 106 ALA A N 1
ATOM 790 C CA . ALA A 1 106 ? 7.308 -4.685 12.963 1.00 85.19 106 ALA A CA 1
ATOM 791 C C . ALA A 1 106 ? 7.077 -5.935 12.090 1.00 85.19 106 ALA A C 1
ATOM 793 O O . ALA A 1 106 ? 6.970 -5.842 10.864 1.00 85.19 106 ALA A O 1
ATOM 794 N N . ALA A 1 107 ? 6.898 -7.108 12.710 1.00 86.25 107 ALA A N 1
ATOM 795 C CA . ALA A 1 107 ? 6.621 -8.350 11.989 1.00 86.25 107 ALA A CA 1
ATOM 796 C C . ALA A 1 107 ? 5.305 -8.314 11.189 1.00 86.25 107 ALA A C 1
ATOM 798 O O . ALA A 1 107 ? 5.232 -8.908 10.110 1.00 86.25 107 ALA A O 1
ATOM 799 N N . LYS A 1 108 ? 4.275 -7.606 11.675 1.00 85.12 108 LYS A N 1
ATOM 800 C CA . LYS A 1 108 ? 2.982 -7.476 10.979 1.00 85.12 108 LYS A CA 1
ATOM 801 C C . LYS A 1 108 ? 3.068 -6.635 9.708 1.00 85.12 108 LYS A C 1
ATOM 803 O O . LYS A 1 108 ? 2.396 -6.955 8.729 1.00 85.12 108 LYS A O 1
ATOM 808 N N . ILE A 1 109 ? 3.865 -5.567 9.718 1.00 89.88 109 ILE A N 1
ATOM 809 C CA . ILE A 1 109 ? 3.984 -4.654 8.571 1.00 89.88 109 ILE A CA 1
ATOM 810 C C . ILE A 1 109 ? 5.076 -5.069 7.581 1.00 89.88 109 ILE A C 1
ATOM 812 O O . ILE A 1 109 ? 5.060 -4.609 6.443 1.00 89.88 109 ILE A O 1
ATOM 816 N N . ARG A 1 110 ? 5.992 -5.963 7.977 1.00 90.56 110 ARG A N 1
ATOM 817 C CA . ARG A 1 110 ? 7.110 -6.437 7.147 1.00 90.56 110 ARG A CA 1
ATOM 818 C C . ARG A 1 110 ? 6.713 -6.863 5.725 1.00 90.56 110 ARG A C 1
ATOM 820 O O . ARG A 1 110 ? 7.416 -6.476 4.796 1.00 90.56 110 ARG A O 1
ATOM 827 N N . PRO A 1 111 ? 5.595 -7.581 5.494 1.00 91.88 111 PRO A N 1
ATOM 828 C CA . PRO A 1 111 ? 5.183 -7.904 4.131 1.00 91.88 111 PRO A CA 1
ATOM 829 C C . PRO A 1 111 ? 4.927 -6.671 3.256 1.00 91.88 111 PRO A C 1
ATOM 831 O O . PRO A 1 111 ? 5.143 -6.751 2.054 1.00 91.88 111 PRO A O 1
ATOM 834 N N . LEU A 1 112 ? 4.466 -5.550 3.827 1.00 92.69 112 LEU A N 1
ATOM 835 C CA . LEU A 1 112 ? 4.253 -4.287 3.108 1.00 92.69 112 LEU A CA 1
ATOM 836 C C . LEU A 1 112 ? 5.558 -3.516 2.898 1.00 92.69 112 LEU A C 1
ATOM 838 O O . LEU A 1 112 ? 5.737 -2.937 1.830 1.00 92.69 112 LEU A O 1
ATOM 842 N N . ASP A 1 113 ? 6.475 -3.565 3.863 1.00 92.06 113 ASP A N 1
ATOM 843 C CA . ASP A 1 113 ? 7.819 -2.991 3.728 1.00 92.06 113 ASP A CA 1
ATOM 844 C C . ASP A 1 113 ? 8.572 -3.616 2.538 1.00 92.06 113 ASP A C 1
ATOM 846 O O . ASP A 1 113 ? 9.085 -2.921 1.662 1.00 92.06 113 ASP A O 1
ATOM 850 N N . GLU A 1 114 ? 8.489 -4.944 2.397 1.00 91.12 114 GLU A N 1
ATOM 851 C CA . GLU A 1 114 ? 9.027 -5.664 1.237 1.00 91.12 114 GLU A CA 1
ATOM 852 C C . GLU A 1 114 ? 8.400 -5.194 -0.093 1.00 91.12 114 GLU A C 1
ATOM 854 O O . GLU A 1 114 ? 9.095 -5.096 -1.108 1.00 91.12 114 GLU A O 1
ATOM 859 N N . VAL A 1 115 ? 7.103 -4.847 -0.111 1.00 91.50 115 VAL A N 1
ATOM 860 C CA . VAL A 1 115 ? 6.468 -4.252 -1.303 1.00 91.50 115 VAL A CA 1
ATOM 861 C C . VAL A 1 115 ? 7.034 -2.863 -1.597 1.00 91.50 115 VAL A C 1
ATOM 863 O O . VAL A 1 115 ? 7.306 -2.546 -2.760 1.00 91.50 115 VAL A O 1
ATOM 866 N N . ALA A 1 116 ? 7.195 -2.032 -0.564 1.00 92.12 116 ALA A N 1
ATOM 867 C CA . ALA A 1 116 ? 7.706 -0.673 -0.689 1.00 92.12 116 ALA A CA 1
ATOM 868 C C . ALA A 1 116 ? 9.118 -0.671 -1.300 1.00 92.12 116 ALA A C 1
ATOM 870 O O . ALA A 1 116 ? 9.364 0.067 -2.263 1.00 92.12 116 ALA A O 1
ATOM 871 N N . GLU A 1 117 ? 9.997 -1.556 -0.819 1.00 91.06 117 GLU A N 1
ATOM 872 C CA . GLU A 1 117 ? 11.343 -1.748 -1.365 1.00 91.06 117 GLU A CA 1
ATOM 8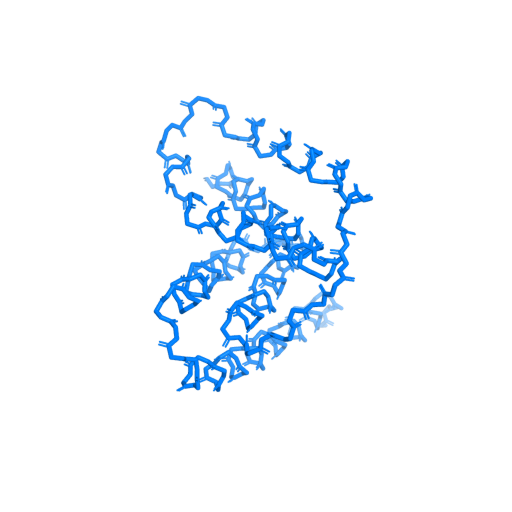73 C C . GLU A 1 117 ? 11.308 -2.186 -2.831 1.00 91.06 117 GLU A C 1
ATOM 875 O O . GLU A 1 117 ? 11.965 -1.580 -3.680 1.00 91.06 117 GLU A O 1
ATOM 880 N N . VAL A 1 118 ? 10.498 -3.192 -3.176 1.00 88.69 118 VAL A N 1
ATOM 881 C CA . VAL A 1 118 ? 10.418 -3.674 -4.565 1.00 88.69 118 VAL A CA 1
ATOM 882 C C . VAL A 1 118 ? 9.941 -2.582 -5.515 1.00 88.69 118 VAL A C 1
ATOM 884 O O . VAL A 1 118 ? 10.481 -2.457 -6.617 1.00 88.69 118 VAL A O 1
ATOM 887 N N . PHE A 1 119 ? 8.951 -1.779 -5.125 1.00 89.44 119 PHE A N 1
ATOM 888 C CA . PHE A 1 119 ? 8.556 -0.630 -5.933 1.00 89.44 119 PHE A CA 1
ATOM 889 C C . PHE A 1 119 ? 9.683 0.400 -6.039 1.00 89.44 119 PHE A C 1
ATOM 891 O O . PHE A 1 119 ? 9.922 0.914 -7.131 1.00 89.44 119 PHE A O 1
ATOM 898 N N . TRP A 1 120 ? 10.446 0.636 -4.977 1.00 90.06 120 TRP A N 1
ATOM 899 C CA . TRP A 1 120 ? 11.509 1.631 -5.017 1.00 90.06 120 TRP A CA 1
ATOM 900 C C . TRP A 1 120 ? 12.605 1.250 -6.013 1.00 90.06 120 TRP A C 1
ATOM 902 O O . TRP A 1 120 ? 13.009 2.064 -6.846 1.00 90.06 120 TRP A O 1
ATOM 912 N N . PHE A 1 121 ? 13.035 -0.013 -5.980 1.00 86.56 121 PHE A N 1
ATOM 913 C CA . PHE A 1 121 ? 14.103 -0.521 -6.843 1.00 86.56 121 PHE A CA 1
ATOM 914 C C . PHE A 1 121 ? 13.723 -0.619 -8.322 1.00 86.56 121 PHE A C 1
ATOM 916 O O . PHE A 1 121 ? 14.609 -0.742 -9.165 1.00 86.56 121 PHE A O 1
ATOM 923 N N . ARG A 1 122 ? 12.436 -0.511 -8.674 1.00 82.38 122 ARG A N 1
ATOM 924 C CA . ARG A 1 122 ? 12.021 -0.387 -10.082 1.00 82.38 122 ARG A CA 1
ATOM 925 C C . ARG A 1 122 ? 12.411 0.957 -10.707 1.00 82.38 122 ARG A C 1
ATOM 927 O O . ARG A 1 122 ? 12.311 1.089 -11.922 1.00 82.38 122 ARG A O 1
ATOM 934 N N . GLY A 1 123 ? 12.867 1.922 -9.908 1.00 75.12 123 GLY A N 1
ATOM 935 C CA . GLY A 1 123 ? 13.618 3.095 -10.361 1.00 75.12 123 GLY A CA 1
ATOM 936 C C . GLY A 1 123 ? 12.782 4.245 -10.915 1.00 75.12 123 GLY A C 1
ATOM 937 O O . GLY A 1 123 ? 13.148 5.391 -10.697 1.00 75.12 123 GLY A O 1
ATOM 938 N N . ASP A 1 124 ? 11.638 3.992 -11.555 1.00 84.94 124 ASP A N 1
ATOM 939 C CA . ASP A 1 124 ? 10.828 5.077 -12.121 1.00 84.94 124 ASP A CA 1
ATOM 940 C C . ASP A 1 124 ? 9.937 5.813 -11.098 1.00 84.94 124 ASP A C 1
ATOM 942 O O . ASP A 1 124 ? 9.559 5.292 -10.045 1.00 84.94 124 ASP A O 1
ATOM 946 N N . ASP A 1 125 ? 9.547 7.041 -11.447 1.00 85.31 125 ASP A N 1
ATOM 947 C CA . ASP A 1 125 ? 8.703 7.926 -10.636 1.00 85.31 125 ASP A CA 1
ATOM 948 C C . ASP A 1 125 ? 7.368 7.316 -10.215 1.00 85.31 125 ASP A C 1
ATOM 950 O O . ASP A 1 125 ? 6.839 7.619 -9.142 1.00 85.31 125 ASP A O 1
ATOM 954 N N . LYS A 1 126 ? 6.760 6.502 -11.085 1.00 88.25 126 LYS A N 1
ATOM 955 C CA . LYS A 1 126 ? 5.458 5.897 -10.798 1.00 88.25 126 LYS A CA 1
ATOM 956 C C . LYS A 1 126 ? 5.615 4.881 -9.676 1.00 88.25 126 LYS A C 1
ATOM 958 O O . LYS A 1 126 ? 4.777 4.863 -8.775 1.00 88.25 126 LYS A O 1
ATOM 963 N N . HIS A 1 127 ? 6.659 4.063 -9.725 1.00 88.88 127 HIS A N 1
ATOM 964 C CA . HIS A 1 127 ? 6.939 3.118 -8.659 1.00 88.88 127 HIS A CA 1
ATOM 965 C C . HIS A 1 127 ? 7.496 3.804 -7.411 1.00 88.88 127 HIS A C 1
ATOM 967 O O . HIS A 1 127 ? 7.089 3.433 -6.320 1.00 88.88 127 HIS A O 1
ATOM 973 N N . GLY A 1 128 ? 8.283 4.876 -7.540 1.00 89.12 128 GLY A N 1
ATOM 974 C CA . GLY A 1 128 ? 8.672 5.699 -6.391 1.00 89.12 128 GLY A CA 1
ATOM 975 C C . GLY A 1 128 ? 7.458 6.280 -5.650 1.00 89.12 128 GLY A C 1
ATOM 976 O O . GLY A 1 128 ? 7.372 6.191 -4.427 1.00 89.12 128 GLY A O 1
ATOM 977 N N . ARG A 1 129 ? 6.451 6.793 -6.375 1.00 90.56 129 ARG A N 1
ATOM 978 C CA . ARG A 1 129 ? 5.179 7.228 -5.764 1.00 90.56 129 ARG A CA 1
ATOM 979 C C . ARG A 1 129 ? 4.399 6.062 -5.159 1.00 90.56 129 ARG A C 1
ATOM 981 O O . ARG A 1 129 ? 3.746 6.239 -4.134 1.00 90.56 129 ARG A O 1
ATOM 988 N N . ALA A 1 130 ? 4.460 4.883 -5.779 1.00 91.31 130 ALA A N 1
ATOM 989 C CA . ALA A 1 130 ? 3.848 3.679 -5.232 1.00 91.31 130 ALA A CA 1
ATOM 990 C C . ALA A 1 130 ? 4.512 3.258 -3.912 1.00 91.31 130 ALA A C 1
ATOM 992 O O . ALA A 1 130 ? 3.792 2.942 -2.975 1.00 91.31 130 ALA A O 1
ATOM 993 N N . THR A 1 131 ? 5.843 3.330 -3.806 1.00 93.12 131 THR A N 1
ATOM 994 C CA . THR A 1 131 ? 6.586 3.119 -2.554 1.00 93.12 131 THR A CA 1
ATOM 995 C C . THR A 1 131 ? 6.082 4.045 -1.459 1.00 93.12 131 THR A C 1
ATOM 997 O O . THR A 1 131 ? 5.654 3.557 -0.420 1.00 93.12 131 THR A O 1
ATOM 1000 N N . VAL A 1 132 ? 6.062 5.361 -1.700 1.00 92.94 132 VAL A N 1
ATOM 1001 C CA . VAL A 1 132 ? 5.590 6.335 -0.700 1.00 92.94 132 VAL A CA 1
ATOM 1002 C C . VAL A 1 132 ? 4.154 6.021 -0.271 1.00 92.94 132 VAL A C 1
ATOM 1004 O O . VAL A 1 132 ? 3.862 5.984 0.918 1.00 92.94 132 VAL A O 1
ATOM 1007 N N . ALA A 1 133 ? 3.271 5.689 -1.215 1.00 94.31 133 ALA A N 1
ATOM 1008 C CA . ALA A 1 133 ? 1.894 5.328 -0.894 1.00 94.31 133 ALA A CA 1
ATOM 1009 C C . ALA A 1 133 ? 1.770 4.018 -0.086 1.00 94.31 133 ALA A C 1
ATOM 1011 O O . ALA A 1 133 ? 0.852 3.900 0.722 1.00 94.31 133 ALA A O 1
ATOM 1012 N N . VAL A 1 134 ? 2.660 3.034 -0.280 1.00 95.25 134 VAL A N 1
ATOM 1013 C CA . VAL A 1 134 ? 2.715 1.829 0.572 1.00 95.25 134 VAL A CA 1
ATOM 1014 C C . VAL A 1 134 ? 3.136 2.201 1.997 1.00 95.25 134 VAL A C 1
ATOM 1016 O O . VAL A 1 134 ? 2.514 1.728 2.945 1.00 95.25 134 VAL A O 1
ATOM 1019 N N . LEU A 1 135 ? 4.122 3.087 2.153 1.00 95.12 135 LEU A N 1
ATOM 1020 C CA . LEU A 1 135 ? 4.578 3.555 3.467 1.00 95.12 135 LEU A CA 1
ATOM 1021 C C . LEU A 1 135 ? 3.467 4.315 4.216 1.00 95.12 135 LEU A C 1
ATOM 1023 O O . LEU A 1 135 ? 3.191 4.028 5.376 1.00 95.12 135 LEU A O 1
ATOM 1027 N N . GLU A 1 136 ? 2.729 5.194 3.537 1.00 93.62 136 GLU A N 1
ATOM 1028 C CA . GLU A 1 136 ? 1.558 5.869 4.125 1.00 93.62 136 GLU A CA 1
ATOM 1029 C C . GLU A 1 136 ? 0.449 4.878 4.544 1.00 93.62 136 GLU A C 1
ATOM 1031 O O . GLU A 1 136 ? -0.255 5.087 5.535 1.00 93.62 136 GLU A O 1
ATOM 1036 N N . VAL A 1 137 ? 0.268 3.779 3.797 1.00 94.06 137 VAL A N 1
ATOM 1037 C CA . VAL A 1 137 ? -0.657 2.694 4.172 1.00 94.06 137 VAL A CA 1
ATOM 1038 C C . VAL A 1 137 ? -0.180 1.991 5.445 1.00 94.06 137 VAL A C 1
ATOM 1040 O O . VAL A 1 137 ? -1.007 1.689 6.305 1.00 94.06 137 VAL A O 1
ATOM 1043 N N . MET A 1 138 ? 1.128 1.755 5.587 1.00 93.88 138 MET A N 1
ATOM 1044 C CA . MET A 1 138 ? 1.721 1.174 6.797 1.00 93.88 138 MET A CA 1
ATOM 1045 C C . MET A 1 138 ? 1.532 2.089 8.012 1.00 93.88 138 MET A C 1
ATOM 1047 O O . MET A 1 138 ? 1.082 1.617 9.052 1.00 93.88 138 MET A O 1
ATOM 1051 N N . GLU A 1 139 ? 1.778 3.393 7.870 1.00 92.31 139 GLU A N 1
ATOM 1052 C CA . GLU A 1 139 ? 1.516 4.391 8.918 1.00 92.31 139 GLU A CA 1
ATOM 1053 C C . GLU A 1 139 ? 0.043 4.358 9.371 1.00 92.31 139 GLU A C 1
ATOM 1055 O O . GLU A 1 139 ? -0.259 4.304 10.566 1.00 92.31 139 GLU A O 1
ATOM 1060 N N . CYS A 1 140 ? -0.900 4.312 8.422 1.00 90.75 140 CYS A N 1
ATOM 1061 C CA . CYS A 1 140 ? -2.328 4.222 8.743 1.00 90.75 140 CYS A CA 1
ATOM 1062 C C . CYS A 1 140 ? -2.686 2.921 9.480 1.00 90.75 140 CYS A C 1
ATOM 1064 O O . CYS A 1 140 ? -3.541 2.929 10.361 1.00 90.75 140 CYS A O 1
ATOM 1066 N N . LEU A 1 141 ? -2.054 1.795 9.132 1.00 89.81 141 LEU A N 1
ATOM 1067 C CA . LEU A 1 141 ? -2.277 0.523 9.827 1.00 89.81 141 LEU A CA 1
ATOM 1068 C C . LEU A 1 141 ? -1.791 0.584 11.273 1.00 89.81 141 LEU A C 1
ATOM 1070 O O . LEU A 1 141 ? -2.512 0.167 12.179 1.00 89.81 141 LEU A O 1
ATOM 1074 N N . LEU A 1 142 ? -0.593 1.127 11.485 1.00 88.75 142 LEU A N 1
ATOM 1075 C CA . LEU A 1 142 ? -0.013 1.262 12.816 1.00 88.75 142 LEU A CA 1
ATOM 1076 C C . LEU A 1 142 ? -0.866 2.188 13.687 1.00 88.75 142 LEU A C 1
ATOM 1078 O O . LEU A 1 142 ? -1.235 1.816 14.795 1.00 88.75 142 LEU A O 1
ATOM 1082 N N . THR A 1 143 ? -1.275 3.344 13.172 1.00 86.56 143 THR A N 1
ATOM 1083 C CA . THR A 1 143 ? -2.113 4.290 13.931 1.00 86.56 143 THR A CA 1
ATOM 1084 C C . THR A 1 143 ? -3.519 3.748 14.221 1.00 86.56 143 THR A C 1
ATOM 1086 O O . THR A 1 143 ? -4.061 3.979 15.306 1.00 86.56 143 THR A O 1
ATOM 1089 N N . ALA A 1 144 ? -4.110 2.981 13.298 1.00 81.75 144 ALA A N 1
ATOM 1090 C CA . ALA A 1 144 ? -5.408 2.338 13.505 1.00 81.75 144 ALA A CA 1
ATOM 1091 C C . ALA A 1 144 ? -5.384 1.285 14.630 1.00 81.75 144 ALA A C 1
ATOM 1093 O O . ALA A 1 144 ? -6.373 1.157 15.350 1.00 81.75 144 ALA A O 1
ATOM 1094 N N . GLU A 1 145 ? -4.265 0.578 14.826 1.00 66.19 145 GLU A N 1
ATOM 1095 C CA . GLU A 1 145 ? -4.102 -0.392 15.922 1.00 66.19 145 GLU A CA 1
ATOM 1096 C C . GLU A 1 145 ? -4.076 0.255 17.318 1.00 66.19 145 GLU A C 1
ATOM 1098 O O . GLU A 1 145 ? -4.435 -0.405 18.286 1.00 66.19 145 GLU A O 1
ATOM 1103 N N . VAL A 1 146 ? -3.676 1.526 17.442 1.00 58.22 146 VAL A N 1
ATOM 1104 C CA . VAL A 1 146 ? -3.591 2.233 18.740 1.00 58.22 146 VAL A CA 1
ATOM 1105 C C . VAL A 1 146 ? -4.965 2.711 19.231 1.00 58.22 146 VAL A C 1
ATOM 1107 O O . VAL A 1 146 ? -5.140 3.020 20.406 1.00 58.22 146 VAL A O 1
ATOM 1110 N N . SER A 1 147 ? -5.954 2.792 18.338 1.00 48.75 147 SER A N 1
ATOM 1111 C CA . SER A 1 147 ? -7.269 3.386 18.628 1.00 48.75 147 SER A CA 1
ATOM 1112 C C . SER A 1 147 ? -8.332 2.380 19.104 1.00 48.75 147 SER A C 1
ATOM 1114 O O . SER A 1 147 ? -9.500 2.757 19.224 1.00 48.75 147 SER A O 1
ATOM 1116 N N . VAL A 1 148 ? -7.949 1.119 19.341 1.00 44.00 148 VAL A N 1
ATOM 1117 C CA . VAL A 1 148 ? -8.815 0.018 19.812 1.00 44.00 148 VAL A CA 1
ATOM 1118 C C . VAL A 1 148 ? -8.463 -0.333 21.251 1.00 44.00 148 VAL A C 1
ATOM 1120 O O . VAL A 1 148 ? -9.412 -0.512 22.047 1.00 44.00 148 VAL A O 1
#

Foldseek 3Di:
DDPVVVVVVVLVVLLVVLVVLLVVLLVVQPDPLLQLLLVLLQVLLVLLVVLDDDLSSVLSSLSSVLSSVSSHDDDLDPAAQVVLPVLLVVLVVLLCVLCPPPPVLCVSLVSLLVQLVVLNVSGHNVSSVNSSSSSSSSSSNSVSVVVD

Radius of gyration: 15.44 Å; chains: 1; bounding box: 45×29×38 Å

Sequence (148 aa):
MNAFVRSEGSKRDQLDELAVAYARAYRRCLDPHARRMGDALRGAVAYLWNAGGGKNVSASIRAAQLAILSVSPVKLSDGTNEHLCVARMDANGAIGFELGDDDARAAKIRPLDEVAEVFWFRGDDKHGRATVAVLEVMECLLTAEVSV

pLDDT: mean 86.72, std 10.97, range [44.0, 96.62]

Secondary structure (DSSP, 8-state):
--HHHHHHHHHHHHHHHHHHHHHHHHHH---HHHHHHHHHHHHHHHHHHHH-SHHHHHHHHHHHHHHHHHHS-----S---GGGHHHHHHHHHHHHHHHTT-HHHHHHHHHHHHHHHHHHHT-SHHHHHHHHHHHHHHHHHHHHHHT-